Protein AF-A0A0H3ZQY3-F1 (afdb_monomer_lite)

InterPro domains:
  IPR022538 Protein of unknown function DUF2570 [PF10828] (15-95)

Structure (mmCIF, N/CA/C/O backbone):
data_AF-A0A0H3ZQY3-F1
#
_entry.id   AF-A0A0H3ZQY3-F1
#
loop_
_atom_site.group_PDB
_atom_site.id
_atom_site.type_symbol
_atom_site.label_atom_id
_atom_site.label_alt_id
_atom_site.label_comp_id
_atom_site.label_asym_id
_atom_site.label_entity_id
_atom_site.label_seq_id
_atom_site.pdbx_PDB_ins_code
_atom_site.Cartn_x
_atom_site.Cartn_y
_atom_site.Cartn_z
_atom_site.occupancy
_atom_site.B_iso_or_equiv
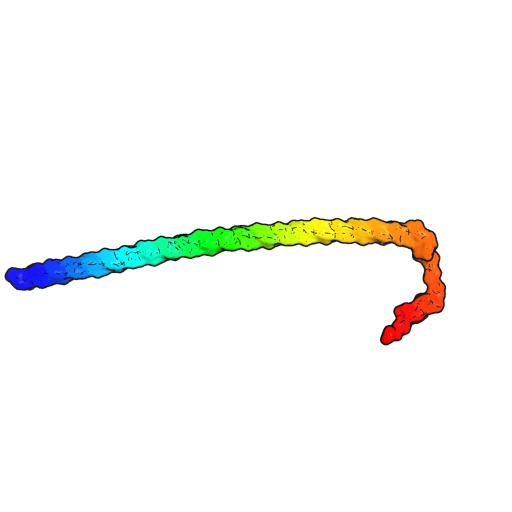_atom_site.auth_seq_id
_atom_site.auth_comp_id
_atom_site.auth_asym_id
_atom_site.auth_atom_id
_atom_site.pdbx_PDB_model_num
ATOM 1 N N . MET A 1 1 ? -35.056 -6.611 59.017 1.00 63.22 1 MET A N 1
ATOM 2 C CA . MET A 1 1 ? -34.947 -5.477 58.065 1.00 63.22 1 MET A CA 1
ATOM 3 C C . MET A 1 1 ? -33.508 -5.142 57.658 1.00 63.22 1 MET A C 1
ATOM 5 O O . MET A 1 1 ? -33.297 -4.846 56.491 1.00 63.22 1 MET A O 1
ATOM 9 N N . MET A 1 2 ? -32.516 -5.221 58.555 1.00 73.50 2 MET A N 1
ATOM 10 C CA . MET A 1 2 ? -31.119 -4.852 58.249 1.00 73.50 2 MET A CA 1
ATOM 11 C C . MET A 1 2 ? -30.451 -5.722 57.158 1.00 73.50 2 MET A C 1
ATOM 13 O O . MET A 1 2 ? -29.716 -5.198 56.327 1.00 73.50 2 MET A O 1
ATOM 17 N N . SER A 1 3 ? -30.775 -7.019 57.085 1.00 82.56 3 SER A N 1
ATOM 18 C CA . SER A 1 3 ? -30.272 -7.939 56.046 1.00 82.56 3 SER A CA 1
ATOM 19 C C . SER A 1 3 ? -30.775 -7.606 54.635 1.00 82.56 3 SER A C 1
ATOM 21 O O . SER A 1 3 ? -29.998 -7.611 53.686 1.00 82.56 3 SER A O 1
ATOM 23 N N . MET A 1 4 ? -32.055 -7.248 54.501 1.00 87.50 4 MET A N 1
ATOM 24 C CA . MET A 1 4 ? -32.678 -6.877 53.223 1.00 87.50 4 MET A CA 1
ATOM 25 C C . MET A 1 4 ? -32.030 -5.619 52.625 1.00 87.50 4 MET A C 1
ATOM 27 O O . MET A 1 4 ? -31.777 -5.537 51.426 1.00 87.50 4 MET A O 1
ATOM 31 N N . TRP A 1 5 ? -31.716 -4.640 53.476 1.00 90.56 5 TRP A N 1
ATOM 32 C CA . TRP A 1 5 ? -31.045 -3.406 53.067 1.00 90.56 5 TRP A CA 1
ATOM 33 C C . TRP A 1 5 ? -29.583 -3.636 52.659 1.00 90.56 5 TRP A C 1
ATOM 35 O O . TRP A 1 5 ? -29.119 -3.046 51.683 1.00 90.56 5 TRP A O 1
ATOM 45 N N . LEU A 1 6 ? -28.872 -4.525 53.361 1.00 92.12 6 LEU A N 1
ATOM 46 C CA . LEU A 1 6 ? -27.512 -4.932 52.995 1.00 92.12 6 LEU A CA 1
ATOM 47 C C . LEU A 1 6 ? -27.483 -5.646 51.637 1.00 92.12 6 LEU A C 1
ATOM 49 O O . LEU A 1 6 ? -26.659 -5.298 50.795 1.00 92.12 6 LEU A O 1
ATOM 53 N N . MET A 1 7 ? -28.421 -6.565 51.382 1.00 92.50 7 MET A N 1
ATOM 54 C CA . MET A 1 7 ? -28.548 -7.221 50.074 1.00 92.50 7 MET A CA 1
ATOM 55 C C . MET A 1 7 ? -28.862 -6.225 48.954 1.00 92.50 7 MET A C 1
ATOM 57 O O . MET A 1 7 ? -28.263 -6.295 47.883 1.00 92.50 7 MET A O 1
ATOM 61 N N . LEU A 1 8 ? -29.740 -5.247 49.202 1.00 93.06 8 LEU A N 1
ATOM 62 C CA . LEU A 1 8 ? -30.044 -4.206 48.219 1.00 93.06 8 LEU A CA 1
ATOM 63 C C . LEU A 1 8 ? -28.811 -3.349 47.890 1.00 93.06 8 LEU A C 1
ATOM 65 O O . LEU A 1 8 ? -28.587 -3.004 46.731 1.00 93.06 8 LEU A O 1
ATOM 69 N N . LYS A 1 9 ? -28.000 -3.003 48.897 1.00 93.75 9 LYS A N 1
ATOM 70 C CA . LYS A 1 9 ? -26.737 -2.284 48.681 1.00 93.75 9 LYS A CA 1
ATOM 71 C C . LYS A 1 9 ? -25.733 -3.112 47.886 1.00 93.75 9 LYS A C 1
ATOM 73 O O . LYS A 1 9 ? -25.137 -2.572 46.957 1.00 93.75 9 LYS A O 1
ATOM 78 N N . ALA A 1 10 ? -25.576 -4.391 48.222 1.00 93.19 10 ALA A N 1
ATOM 79 C CA . ALA A 1 10 ? -24.699 -5.302 47.492 1.00 93.19 10 ALA A CA 1
ATOM 80 C C . ALA A 1 10 ? -25.120 -5.408 46.018 1.00 93.19 10 ALA A C 1
ATOM 82 O O . ALA A 1 10 ? -24.308 -5.151 45.135 1.00 93.19 10 ALA A O 1
ATOM 83 N N . SER A 1 11 ? -26.412 -5.629 45.753 1.00 94.62 11 SER A N 1
ATOM 84 C CA . SER A 1 11 ? -26.964 -5.693 44.394 1.00 94.62 11 SER A CA 1
ATOM 85 C C . SER A 1 11 ? -26.728 -4.405 43.593 1.00 94.62 11 SER A C 1
ATOM 87 O O . SER A 1 11 ? -26.299 -4.457 42.441 1.00 94.62 11 SER A O 1
ATOM 89 N N . LYS A 1 12 ? -26.929 -3.226 44.200 1.00 95.88 12 LYS A N 1
ATOM 90 C CA . LYS A 1 12 ? -26.623 -1.943 43.543 1.00 95.88 12 LYS A CA 1
ATOM 91 C C . LYS A 1 12 ? -25.133 -1.789 43.241 1.00 95.88 12 LYS A C 1
ATOM 93 O O . LYS A 1 12 ? -24.779 -1.259 42.189 1.00 95.88 12 LYS A O 1
ATOM 98 N N . SER A 1 13 ? -24.269 -2.244 44.147 1.00 95.31 13 SER A N 1
ATOM 99 C CA . SER A 1 13 ? -22.821 -2.199 43.948 1.00 95.31 13 SER A CA 1
ATOM 100 C C . SER A 1 13 ? -22.372 -3.131 42.823 1.00 95.31 13 SER A C 1
ATOM 102 O O . SER A 1 13 ? -21.544 -2.736 42.006 1.00 95.31 13 SER A O 1
ATOM 104 N N . GLU A 1 14 ? -22.928 -4.340 42.746 1.00 96.62 14 GLU A N 1
ATOM 105 C CA . GLU A 1 14 ? -22.669 -5.273 41.646 1.00 96.62 14 GLU A CA 1
ATOM 106 C C . GLU A 1 14 ? -23.142 -4.697 40.314 1.00 96.62 14 GLU A C 1
ATOM 108 O O . GLU A 1 14 ? -22.400 -4.719 39.335 1.00 96.62 14 GLU A O 1
ATOM 113 N N . GLN A 1 15 ? -24.336 -4.103 40.278 1.00 96.75 15 GLN A N 1
ATOM 114 C CA . GLN A 1 15 ? -24.851 -3.475 39.066 1.00 96.75 15 GLN A CA 1
ATOM 115 C C . GLN A 1 15 ? -23.957 -2.318 38.596 1.00 96.75 15 GLN A C 1
ATOM 117 O O . GLN A 1 15 ? -23.710 -2.185 37.398 1.00 96.75 15 GLN A O 1
ATOM 122 N N . ALA A 1 16 ? -23.440 -1.501 39.518 1.00 97.44 16 ALA A N 1
ATOM 123 C CA . ALA A 1 16 ? -22.496 -0.435 39.190 1.00 97.44 16 ALA A CA 1
ATOM 124 C C . ALA A 1 16 ? -21.170 -0.991 38.642 1.00 97.44 16 ALA A C 1
ATOM 126 O O . ALA A 1 16 ? -20.673 -0.500 37.630 1.00 97.44 16 ALA A O 1
ATOM 127 N N . ALA A 1 17 ? -20.633 -2.051 39.254 1.00 97.56 17 ALA A N 1
ATOM 128 C CA . ALA A 1 17 ? -19.414 -2.704 38.783 1.00 97.56 17 ALA A CA 1
ATOM 129 C C . ALA A 1 17 ? -19.593 -3.338 37.393 1.00 97.56 17 ALA A C 1
ATOM 131 O O . ALA A 1 17 ? -18.715 -3.219 36.540 1.00 97.56 17 ALA A O 1
ATOM 132 N N . LEU A 1 18 ? -20.738 -3.981 37.143 1.00 97.69 18 LEU A N 1
ATOM 133 C CA . LEU A 1 18 ? -21.067 -4.560 35.840 1.00 97.69 18 LEU A CA 1
ATOM 134 C C . LEU A 1 18 ? -21.213 -3.486 34.759 1.00 97.69 18 LEU A C 1
ATOM 136 O O . LEU A 1 18 ? -20.706 -3.679 33.658 1.00 97.69 18 LEU A O 1
ATOM 140 N N . ARG A 1 19 ? -21.834 -2.341 35.072 1.00 97.75 19 ARG A N 1
ATOM 141 C CA . ARG A 1 19 ? -21.911 -1.198 34.145 1.00 97.75 19 ARG A CA 1
ATOM 142 C C . ARG A 1 19 ? -20.529 -0.648 33.810 1.00 97.75 19 ARG A C 1
ATOM 144 O O . ARG A 1 19 ? -20.207 -0.530 32.640 1.00 97.75 19 ARG A O 1
ATOM 151 N N . ALA A 1 20 ? -19.675 -0.437 34.811 1.00 97.62 20 ALA A N 1
ATOM 152 C CA . ALA A 1 20 ? -18.309 0.026 34.570 1.00 97.62 20 ALA A CA 1
ATOM 153 C C . ALA A 1 20 ? -17.501 -0.950 33.691 1.00 97.62 20 ALA A C 1
ATOM 155 O O . ALA A 1 20 ? -16.728 -0.526 32.834 1.00 97.62 20 ALA A O 1
ATOM 156 N N . ARG A 1 21 ? -17.693 -2.266 33.870 1.00 97.62 21 ARG A N 1
ATOM 157 C CA . ARG A 1 21 ? -17.076 -3.285 33.004 1.00 97.62 21 ARG A CA 1
ATOM 158 C C . ARG A 1 21 ? -17.615 -3.237 31.578 1.00 97.62 21 ARG A C 1
ATOM 160 O O . ARG A 1 21 ? -16.826 -3.368 30.649 1.00 97.62 21 ARG A O 1
ATOM 167 N N . LEU A 1 22 ? -18.925 -3.052 31.412 1.00 97.69 22 LEU A N 1
ATOM 168 C CA . LEU A 1 22 ? -19.555 -2.905 30.102 1.00 97.69 22 LEU A CA 1
ATOM 169 C C . LEU A 1 22 ? -19.012 -1.673 29.371 1.00 97.69 22 LEU A C 1
ATOM 171 O O . LEU A 1 22 ? -18.576 -1.795 28.232 1.00 97.69 22 LEU A O 1
ATOM 175 N N . ASP A 1 23 ? -18.980 -0.522 30.039 1.00 98.00 23 ASP A N 1
ATOM 176 C CA . ASP A 1 23 ? -18.507 0.735 29.454 1.00 98.00 23 ASP A CA 1
ATOM 177 C C . ASP A 1 23 ? -17.034 0.628 29.033 1.00 98.00 23 ASP A C 1
ATOM 179 O O . ASP A 1 23 ? -16.654 1.055 27.941 1.00 98.00 23 ASP A O 1
ATOM 183 N N . ASN A 1 24 ? -16.205 -0.022 29.856 1.00 98.00 24 ASN A N 1
ATOM 184 C CA . ASN A 1 24 ? -14.809 -0.284 29.517 1.00 98.00 24 ASN A CA 1
ATOM 185 C C . ASN A 1 24 ? -14.670 -1.245 28.320 1.00 98.00 24 ASN A C 1
ATOM 187 O O . ASN A 1 24 ? -13.883 -0.998 27.407 1.00 98.00 24 ASN A O 1
ATOM 191 N N . ALA A 1 25 ? -15.46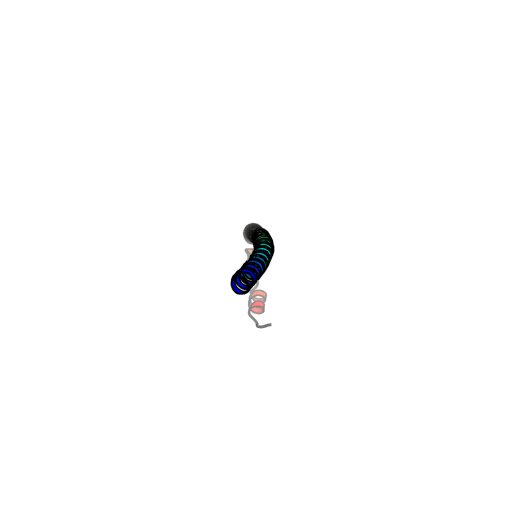3 -2.320 28.282 1.00 97.81 25 ALA A N 1
ATOM 192 C CA . ALA A 1 25 ? -15.460 -3.254 27.159 1.00 97.81 25 ALA A CA 1
ATOM 193 C C . ALA A 1 25 ? -15.902 -2.580 25.850 1.00 97.81 25 ALA A C 1
ATOM 195 O O . ALA A 1 25 ? -15.289 -2.818 24.811 1.00 97.81 25 ALA A O 1
ATOM 196 N N . LEU A 1 26 ? -16.911 -1.705 25.898 1.00 98.12 26 LEU A N 1
ATOM 197 C CA . LEU A 1 26 ? -17.365 -0.925 24.744 1.00 98.12 26 LEU A CA 1
ATOM 198 C C . LEU A 1 26 ? -16.279 0.033 24.251 1.00 98.12 26 LEU A C 1
ATOM 200 O O . LEU A 1 26 ? -15.987 0.053 23.059 1.00 98.12 26 LEU A O 1
ATOM 204 N N . SER A 1 27 ? -15.639 0.766 25.162 1.00 97.75 27 SER A N 1
ATOM 205 C CA . SER A 1 27 ? -14.519 1.654 24.830 1.00 97.75 27 SER A CA 1
ATOM 206 C C . SER A 1 27 ? -13.353 0.883 24.196 1.00 97.75 27 SER A C 1
ATOM 208 O O . SER A 1 27 ? -12.849 1.248 23.135 1.00 97.75 27 SER A O 1
ATOM 210 N N . THR A 1 28 ? -12.983 -0.257 24.785 1.00 97.56 28 THR A N 1
ATOM 211 C CA . THR A 1 28 ? -11.922 -1.130 24.259 1.00 97.56 28 THR A CA 1
ATOM 212 C C . THR A 1 28 ? -12.269 -1.661 22.869 1.00 97.56 28 THR A C 1
ATOM 214 O O . THR A 1 28 ? -11.409 -1.710 21.988 1.00 97.56 28 THR A O 1
ATOM 217 N N . ASN A 1 29 ? -13.529 -2.040 22.649 1.00 97.88 29 ASN A N 1
ATOM 218 C CA . ASN A 1 29 ? -14.003 -2.510 21.353 1.00 97.88 29 ASN A CA 1
ATOM 219 C C . ASN A 1 29 ? -13.918 -1.402 20.291 1.00 97.88 29 ASN A C 1
ATOM 221 O O . ASN A 1 29 ? -13.392 -1.650 19.212 1.00 97.88 29 ASN A O 1
ATOM 225 N N . GLN A 1 30 ? -14.324 -0.173 20.622 1.00 97.75 30 GLN A N 1
ATOM 226 C CA . GLN A 1 30 ? -14.217 0.981 19.721 1.00 97.75 30 GLN A CA 1
ATOM 227 C C . GLN A 1 30 ? -12.767 1.275 19.322 1.00 97.75 30 GLN A C 1
ATOM 229 O O . GLN A 1 30 ? -12.481 1.467 18.142 1.00 97.75 30 GLN A O 1
ATOM 234 N N . VAL A 1 31 ? -11.837 1.252 20.283 1.00 97.81 31 VAL A N 1
ATOM 235 C CA . VAL A 1 31 ? -10.399 1.423 20.004 1.00 97.81 31 VAL A CA 1
ATOM 236 C C . VAL A 1 31 ? -9.868 0.289 19.126 1.00 97.81 31 VAL A C 1
ATOM 238 O O . VAL A 1 31 ? -9.099 0.530 18.193 1.00 97.81 31 VAL A O 1
ATOM 241 N N . SER A 1 32 ? -10.296 -0.946 19.393 1.00 97.69 32 SER A N 1
ATOM 242 C CA . SER A 1 32 ? -9.892 -2.113 18.604 1.00 97.69 32 SER A CA 1
ATOM 243 C C . SER A 1 32 ? -10.404 -2.012 17.168 1.00 97.69 32 SER A C 1
ATOM 245 O O . SER A 1 32 ? -9.642 -2.266 16.241 1.00 97.69 32 SER A O 1
ATOM 247 N N . GLN A 1 33 ? -11.652 -1.579 16.974 1.00 98.19 33 GLN A N 1
ATOM 248 C CA . GLN A 1 33 ? -12.230 -1.378 15.648 1.00 98.19 33 GLN A CA 1
ATOM 249 C C . GLN A 1 33 ? -11.477 -0.295 14.873 1.00 98.19 33 GLN A C 1
ATOM 251 O O . GLN A 1 33 ? -11.050 -0.548 13.753 1.00 98.19 33 GLN A O 1
ATOM 256 N N . ALA A 1 34 ? -11.212 0.858 15.495 1.00 98.00 34 ALA A N 1
ATOM 257 C CA . ALA A 1 34 ? -10.421 1.915 14.866 1.00 98.00 34 ALA A CA 1
ATOM 258 C C . ALA A 1 34 ? -9.015 1.429 14.468 1.00 98.00 34 ALA A C 1
ATOM 260 O O . ALA A 1 34 ? -8.508 1.781 13.407 1.00 98.00 34 ALA A O 1
ATOM 261 N N . SER A 1 35 ? -8.395 0.583 15.295 1.00 98.12 35 SER A N 1
ATOM 262 C CA . SER A 1 35 ? -7.085 -0.003 14.988 1.00 98.12 35 SER A CA 1
ATOM 263 C C . SER A 1 35 ? -7.151 -0.973 13.806 1.00 98.12 35 SER A C 1
ATOM 265 O O . SER A 1 35 ? -6.271 -0.956 12.949 1.00 98.12 35 SER A O 1
ATOM 267 N N . ILE A 1 36 ? -8.196 -1.804 13.741 1.00 98.19 36 ILE A N 1
ATOM 268 C CA . ILE A 1 36 ? -8.433 -2.722 12.619 1.00 98.19 36 ILE A CA 1
ATOM 269 C C . ILE A 1 36 ? -8.638 -1.938 11.324 1.00 98.19 36 ILE A C 1
ATOM 271 O O . ILE A 1 36 ? -8.053 -2.298 10.303 1.00 98.19 36 ILE A O 1
ATOM 275 N N . ASP A 1 37 ? -9.425 -0.865 11.365 1.00 98.25 37 ASP A N 1
ATOM 276 C CA . ASP A 1 37 ? -9.712 -0.040 10.192 1.00 98.25 37 ASP A CA 1
ATOM 277 C C . ASP A 1 37 ? -8.426 0.613 9.661 1.00 98.25 37 ASP A C 1
ATOM 279 O O . ASP A 1 37 ? -8.136 0.515 8.467 1.00 98.25 37 ASP A O 1
ATOM 283 N N . THR A 1 38 ? -7.596 1.178 10.548 1.00 98.12 38 THR A N 1
ATOM 284 C CA . THR A 1 38 ? -6.281 1.731 10.183 1.00 98.12 38 THR A CA 1
ATOM 285 C C . THR A 1 38 ? -5.374 0.674 9.559 1.00 98.12 38 THR A C 1
ATOM 287 O O . THR A 1 38 ? -4.859 0.885 8.465 1.00 98.12 38 THR A O 1
ATOM 290 N N . LEU A 1 39 ? -5.210 -0.487 10.203 1.00 98.31 39 LEU A N 1
ATOM 291 C CA . LEU A 1 39 ? -4.351 -1.558 9.684 1.00 98.31 39 LEU A CA 1
ATOM 292 C C . LEU A 1 39 ? -4.847 -2.094 8.336 1.00 98.31 39 LEU A C 1
ATOM 294 O O . LEU A 1 39 ? -4.048 -2.454 7.473 1.00 98.31 39 LEU A O 1
ATOM 298 N N . THR A 1 40 ? -6.164 -2.145 8.142 1.00 98.38 40 THR A N 1
ATOM 299 C CA . THR A 1 40 ? -6.770 -2.574 6.876 1.00 98.38 40 THR A CA 1
ATOM 300 C C . THR A 1 40 ? -6.462 -1.576 5.764 1.00 98.38 40 THR A C 1
ATOM 302 O O . THR A 1 40 ? -6.073 -1.987 4.668 1.00 98.38 40 THR A O 1
ATOM 305 N N . GLN A 1 41 ? -6.577 -0.278 6.051 1.00 98.12 41 GLN A N 1
ATOM 306 C CA . GLN A 1 41 ? -6.247 0.780 5.101 1.00 98.12 41 GLN A CA 1
ATOM 307 C C . GLN A 1 41 ? -4.755 0.770 4.745 1.00 98.12 41 GLN A C 1
ATOM 309 O O . GLN A 1 41 ? -4.411 0.722 3.566 1.00 98.12 41 GLN A O 1
ATOM 314 N N . GLU A 1 42 ? -3.872 0.720 5.745 1.00 97.88 42 GLU A N 1
ATOM 315 C CA . GLU A 1 42 ? -2.420 0.668 5.536 1.00 97.88 42 GLU A CA 1
ATOM 316 C C . GLU A 1 42 ? -2.004 -0.542 4.693 1.00 97.88 42 GLU A C 1
ATOM 318 O O . GLU A 1 42 ? -1.165 -0.426 3.799 1.00 97.88 42 GLU A O 1
ATOM 323 N N . ASN A 1 43 ? -2.612 -1.705 4.938 1.00 98.00 43 ASN A N 1
ATOM 324 C CA . ASN A 1 43 ? -2.332 -2.911 4.166 1.00 98.00 43 ASN A CA 1
ATOM 325 C C . ASN A 1 43 ? -2.823 -2.787 2.714 1.00 98.00 43 ASN A C 1
ATOM 327 O O . ASN A 1 43 ? -2.119 -3.185 1.786 1.00 98.00 43 ASN A O 1
ATOM 331 N N . SER A 1 44 ? -4.000 -2.190 2.499 1.00 98.06 44 SER A N 1
ATOM 332 C CA . SER A 1 44 ? -4.506 -1.896 1.154 1.00 98.06 44 SER A CA 1
ATOM 333 C C . SER A 1 44 ? -3.553 -0.975 0.386 1.00 98.06 44 SER A C 1
ATOM 335 O O . SER A 1 44 ? -3.186 -1.276 -0.752 1.00 98.06 44 SER A O 1
ATOM 337 N N . ASP A 1 45 ? -3.097 0.106 1.019 1.00 97.88 45 ASP A N 1
ATOM 338 C CA . ASP A 1 45 ? -2.195 1.084 0.405 1.00 97.88 45 ASP A CA 1
ATOM 339 C C . ASP A 1 45 ? -0.815 0.478 0.110 1.00 97.88 45 ASP A C 1
ATOM 341 O O . ASP A 1 45 ? -0.260 0.657 -0.979 1.00 97.88 45 ASP A O 1
ATOM 345 N N . ALA A 1 46 ? -0.274 -0.308 1.046 1.00 97.94 46 ALA A N 1
ATOM 346 C CA . ALA A 1 46 ? 0.984 -1.023 0.855 1.00 97.94 46 ALA A CA 1
ATOM 347 C C . ALA A 1 46 ? 0.892 -2.046 -0.285 1.00 97.94 46 ALA A C 1
ATOM 349 O O . ALA A 1 46 ? 1.802 -2.142 -1.112 1.00 97.94 46 ALA A O 1
ATOM 350 N N . ASN A 1 47 ? -0.213 -2.789 -0.365 1.00 98.00 47 ASN A N 1
ATOM 351 C CA . ASN A 1 47 ? -0.433 -3.744 -1.442 1.00 98.00 47 ASN A CA 1
ATOM 352 C C . ASN A 1 47 ? -0.521 -3.042 -2.804 1.00 98.00 47 ASN A C 1
ATOM 354 O O . ASN A 1 47 ? 0.114 -3.483 -3.762 1.00 98.00 47 ASN A O 1
ATOM 358 N N . GLN A 1 48 ? -1.232 -1.914 -2.882 1.00 97.94 48 GLN A N 1
ATOM 359 C CA . GLN A 1 48 ? -1.314 -1.120 -4.106 1.00 97.94 48 GLN A CA 1
ATOM 360 C C . GLN A 1 48 ? 0.075 -0.645 -4.564 1.00 97.94 48 GLN A C 1
ATOM 362 O O . GLN A 1 48 ? 0.436 -0.825 -5.727 1.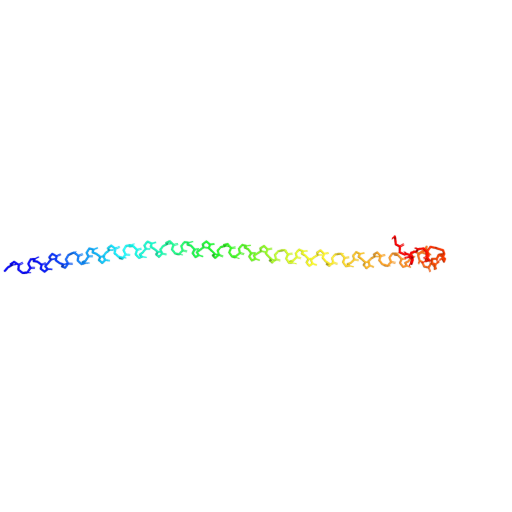00 97.94 48 GLN A O 1
ATOM 367 N N . LEU A 1 49 ? 0.904 -0.147 -3.639 1.00 98.31 49 LEU A N 1
ATOM 368 C CA . LEU A 1 49 ? 2.285 0.253 -3.928 1.00 98.31 49 LEU A CA 1
ATOM 369 C C . LEU A 1 49 ? 3.121 -0.905 -4.505 1.00 98.31 49 LEU A C 1
ATOM 371 O O . LEU A 1 49 ? 3.910 -0.708 -5.433 1.00 98.31 49 LEU A O 1
ATOM 375 N N . LEU A 1 50 ? 2.978 -2.115 -3.955 1.00 98.06 50 LEU A N 1
ATOM 376 C CA . LEU A 1 50 ? 3.709 -3.298 -4.421 1.00 98.06 50 LEU A CA 1
ATOM 377 C C . LEU A 1 50 ? 3.264 -3.737 -5.819 1.00 98.06 50 LEU A C 1
ATOM 379 O O . LEU A 1 50 ? 4.109 -4.083 -6.653 1.00 98.06 50 LEU A O 1
ATOM 383 N N . VAL A 1 51 ? 1.959 -3.687 -6.093 1.00 98.19 51 VAL A N 1
ATOM 384 C CA . VAL A 1 51 ? 1.400 -3.966 -7.421 1.00 98.19 51 VAL A CA 1
ATOM 385 C C . VAL A 1 51 ? 1.937 -2.964 -8.442 1.00 98.19 51 VAL A C 1
ATOM 387 O O . VAL A 1 51 ? 2.461 -3.370 -9.483 1.00 98.19 51 VAL A O 1
ATOM 390 N N . ASP A 1 52 ? 1.897 -1.670 -8.125 1.00 98.19 52 ASP A N 1
ATOM 391 C CA . ASP A 1 52 ? 2.377 -0.616 -9.021 1.00 98.19 52 ASP A CA 1
ATOM 392 C C . ASP A 1 52 ? 3.883 -0.727 -9.279 1.00 98.19 52 ASP A C 1
ATOM 394 O O . ASP A 1 52 ? 4.330 -0.622 -10.425 1.00 98.19 52 ASP A O 1
ATOM 398 N N . ARG A 1 53 ? 4.675 -1.036 -8.243 1.00 97.94 53 ARG A N 1
ATOM 399 C CA . ARG A 1 53 ? 6.115 -1.295 -8.384 1.00 97.94 53 ARG A CA 1
ATOM 400 C C . ARG A 1 53 ? 6.389 -2.473 -9.315 1.00 97.94 53 ARG A C 1
ATOM 402 O O . ARG A 1 53 ? 7.263 -2.375 -10.173 1.00 97.94 53 ARG A O 1
ATOM 409 N N . THR A 1 54 ? 5.649 -3.567 -9.160 1.00 97.94 54 THR A N 1
ATOM 410 C CA . THR A 1 54 ? 5.813 -4.768 -9.992 1.00 97.94 54 THR A CA 1
ATOM 411 C C . THR A 1 54 ? 5.471 -4.469 -11.449 1.00 97.94 54 THR A C 1
ATOM 413 O O . THR A 1 54 ? 6.222 -4.830 -12.356 1.00 97.94 54 THR A O 1
ATOM 416 N N . ARG A 1 55 ? 4.377 -3.738 -11.685 1.00 97.69 55 ARG A N 1
ATOM 417 C CA . ARG A 1 55 ? 3.966 -3.320 -13.027 1.00 97.69 55 ARG A CA 1
ATOM 418 C C . ARG A 1 55 ? 5.002 -2.412 -13.688 1.00 97.69 55 ARG A C 1
ATOM 420 O O . ARG A 1 55 ? 5.328 -2.609 -14.861 1.00 97.69 55 ARG A O 1
ATOM 427 N N . LEU A 1 56 ? 5.524 -1.436 -12.947 1.00 98.12 56 LEU A N 1
ATOM 428 C CA . LEU A 1 56 ? 6.574 -0.546 -13.434 1.00 98.12 56 LEU A CA 1
ATOM 429 C C . LEU A 1 56 ? 7.836 -1.334 -13.789 1.00 98.12 56 LEU A C 1
ATOM 431 O O . LEU A 1 56 ? 8.383 -1.144 -14.872 1.00 98.12 56 LEU A O 1
ATOM 435 N N . HIS A 1 57 ? 8.266 -2.239 -12.909 1.00 97.75 57 HIS A N 1
ATOM 436 C CA . HIS A 1 57 ? 9.443 -3.068 -13.137 1.00 97.75 57 HIS A CA 1
ATOM 437 C C . HIS A 1 57 ? 9.306 -3.907 -14.410 1.00 97.75 57 HIS A C 1
ATOM 439 O O . HIS A 1 57 ? 10.156 -3.807 -15.288 1.00 97.75 57 HIS A O 1
ATOM 445 N N . SER A 1 58 ? 8.186 -4.617 -14.574 1.00 96.88 58 SER A N 1
ATOM 446 C CA . SER A 1 58 ? 7.912 -5.408 -15.779 1.00 96.88 58 SER A CA 1
ATOM 447 C C . SER A 1 58 ? 7.897 -4.556 -17.056 1.00 96.88 58 SER A C 1
ATOM 449 O O . SER A 1 58 ? 8.414 -4.975 -18.089 1.00 96.88 58 SER A O 1
ATOM 451 N N . THR A 1 59 ? 7.362 -3.333 -16.984 1.00 97.81 59 THR A N 1
ATOM 452 C CA . THR A 1 59 ? 7.358 -2.398 -18.124 1.00 97.81 59 THR A CA 1
ATOM 453 C C . THR A 1 59 ? 8.777 -1.966 -18.500 1.00 97.81 59 THR A C 1
ATOM 455 O O . THR A 1 59 ? 9.126 -1.931 -19.679 1.00 97.81 59 THR A O 1
ATOM 458 N N . ILE A 1 60 ? 9.603 -1.642 -17.501 1.00 97.75 60 ILE A N 1
ATOM 459 C CA . ILE A 1 60 ? 10.998 -1.243 -17.708 1.00 97.75 60 ILE A CA 1
ATOM 460 C C . ILE A 1 60 ? 11.808 -2.408 -18.276 1.00 97.75 60 ILE A C 1
ATOM 462 O O . ILE A 1 60 ? 12.542 -2.209 -19.239 1.00 97.75 60 ILE A O 1
ATOM 466 N N . GLU A 1 61 ? 11.661 -3.613 -17.724 1.00 97.56 61 GLU A N 1
ATOM 467 C CA . GLU A 1 61 ? 12.342 -4.809 -18.230 1.00 97.56 61 GLU A CA 1
ATOM 468 C C . GLU A 1 61 ? 11.956 -5.120 -19.677 1.00 97.56 61 GLU A C 1
ATOM 470 O O . GLU A 1 61 ? 12.830 -5.398 -20.496 1.00 97.56 61 GLU A O 1
ATOM 475 N N . GLY A 1 62 ? 10.666 -5.018 -20.016 1.00 97.44 62 GLY A N 1
ATOM 476 C CA . GLY A 1 62 ? 10.192 -5.184 -21.389 1.00 97.44 62 GLY A CA 1
ATOM 477 C C . GLY A 1 62 ? 10.881 -4.212 -22.346 1.00 97.44 62 GLY A C 1
ATOM 478 O O . GLY A 1 62 ? 11.468 -4.639 -23.339 1.00 97.44 62 GLY A O 1
ATOM 479 N N . LYS A 1 63 ? 10.900 -2.921 -21.997 1.00 97.38 63 LYS A N 1
ATOM 480 C CA . LYS A 1 63 ? 11.555 -1.891 -22.811 1.00 97.38 63 LYS A CA 1
ATOM 481 C C . LYS A 1 63 ? 13.066 -2.103 -22.929 1.00 97.38 63 LYS A C 1
ATOM 483 O O . LYS A 1 63 ? 13.613 -1.985 -24.018 1.00 97.38 63 LYS A O 1
ATOM 488 N N . LEU A 1 64 ? 13.741 -2.450 -21.833 1.00 97.44 64 LEU A N 1
ATOM 489 C CA . LEU A 1 64 ? 15.177 -2.742 -21.851 1.00 97.44 64 LEU A CA 1
ATOM 490 C C . LEU A 1 64 ? 15.499 -3.929 -22.761 1.00 97.44 64 LEU A C 1
ATOM 492 O O . LEU A 1 64 ? 16.475 -3.876 -23.503 1.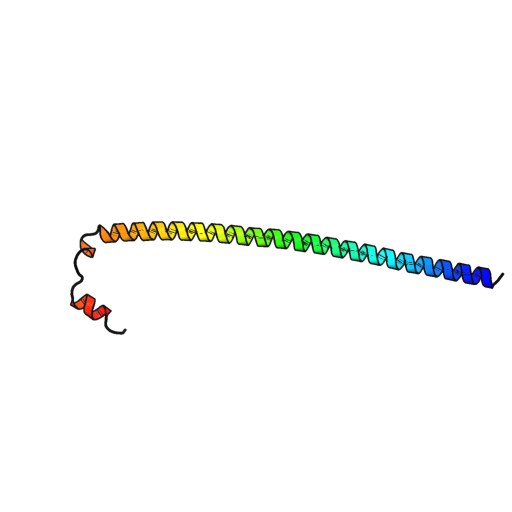00 97.44 64 LEU A O 1
ATOM 496 N N . ASN A 1 65 ? 14.680 -4.981 -22.736 1.00 97.31 65 ASN A N 1
ATOM 497 C CA . ASN A 1 65 ? 14.856 -6.123 -23.627 1.00 97.31 65 ASN A CA 1
ATOM 498 C C . ASN A 1 65 ? 14.653 -5.733 -25.097 1.00 97.31 65 ASN A C 1
ATOM 500 O O . ASN A 1 65 ? 15.455 -6.124 -25.942 1.00 97.31 65 ASN A O 1
ATOM 504 N N . GLU A 1 66 ? 13.629 -4.936 -25.406 1.00 97.31 66 GLU A N 1
ATOM 505 C CA . GLU A 1 66 ? 13.411 -4.407 -26.758 1.00 97.31 66 GLU A CA 1
ATOM 506 C C . GLU A 1 66 ? 14.598 -3.560 -27.239 1.00 97.31 66 GLU A C 1
ATOM 508 O O . GLU A 1 66 ? 15.083 -3.758 -28.358 1.00 97.31 66 GLU A O 1
ATOM 513 N N . ASP A 1 67 ? 15.109 -2.673 -26.381 1.00 95.94 67 ASP A N 1
ATOM 514 C CA . ASP A 1 67 ? 16.264 -1.821 -26.669 1.00 95.94 67 ASP A CA 1
ATOM 515 C C . ASP A 1 67 ? 17.533 -2.662 -26.895 1.00 95.94 67 ASP A C 1
ATOM 517 O O . ASP A 1 67 ? 18.271 -2.424 -27.853 1.00 95.94 67 ASP A O 1
ATOM 521 N N . ILE A 1 68 ? 17.775 -3.692 -26.073 1.00 94.69 68 ILE A N 1
ATOM 522 C CA . ILE A 1 68 ? 18.900 -4.626 -26.245 1.00 94.69 68 ILE A CA 1
ATOM 523 C C . ILE A 1 68 ? 18.801 -5.355 -27.586 1.00 94.69 68 ILE A C 1
ATOM 525 O O . ILE A 1 68 ? 19.792 -5.438 -28.312 1.00 94.69 68 ILE A O 1
ATOM 529 N N . GLU A 1 69 ? 17.627 -5.872 -27.945 1.00 94.94 69 GLU A N 1
ATOM 530 C CA . GLU A 1 69 ? 17.430 -6.576 -29.215 1.00 94.94 69 GLU A CA 1
ATOM 531 C C . GLU A 1 69 ? 17.538 -5.642 -30.426 1.00 94.94 69 GLU A C 1
ATOM 533 O O . GLU A 1 69 ? 17.992 -6.046 -31.500 1.00 94.94 69 GLU A O 1
ATOM 538 N N . MET A 1 70 ? 17.144 -4.377 -30.286 1.00 94.38 70 MET A N 1
ATOM 539 C CA . MET A 1 70 ? 17.392 -3.357 -31.303 1.00 94.38 70 MET A CA 1
ATOM 540 C C . MET A 1 70 ? 18.896 -3.093 -31.463 1.00 94.38 70 MET A C 1
ATOM 542 O O . MET A 1 70 ? 19.401 -3.147 -32.583 1.00 94.38 70 MET A O 1
ATOM 546 N N . LEU A 1 71 ? 19.617 -2.855 -30.365 1.00 91.69 71 LEU A N 1
ATOM 547 C CA . LEU A 1 71 ? 21.059 -2.589 -30.387 1.00 91.69 71 LEU A CA 1
ATOM 548 C C . LEU A 1 71 ? 21.850 -3.780 -30.939 1.00 91.69 71 LEU A C 1
ATOM 550 O O . LEU A 1 71 ? 22.776 -3.591 -31.722 1.00 91.69 71 LEU A O 1
ATOM 554 N N . ARG A 1 72 ? 21.461 -5.013 -30.589 1.00 87.62 72 ARG A N 1
ATOM 555 C CA . ARG A 1 72 ? 22.051 -6.242 -31.144 1.00 87.62 72 ARG A CA 1
ATOM 556 C C . ARG A 1 72 ? 21.910 -6.310 -32.659 1.00 87.62 72 ARG A C 1
ATOM 558 O O . ARG A 1 72 ? 22.882 -6.639 -33.330 1.00 87.62 72 ARG A O 1
ATOM 565 N N . ARG A 1 73 ? 20.730 -5.979 -33.194 1.00 87.75 73 ARG A N 1
ATOM 566 C CA . ARG A 1 73 ? 20.500 -5.919 -34.646 1.00 87.75 73 ARG A CA 1
ATOM 567 C C . ARG A 1 73 ? 21.352 -4.838 -35.305 1.00 87.75 73 ARG A C 1
ATOM 569 O O . ARG A 1 73 ? 22.049 -5.134 -36.260 1.00 87.75 73 ARG A O 1
ATOM 576 N N . GLN A 1 74 ? 21.383 -3.632 -34.739 1.00 86.62 74 GLN A N 1
ATOM 577 C CA . GLN A 1 74 ? 22.207 -2.535 -35.263 1.00 86.62 74 GLN A CA 1
ATOM 578 C C . GLN A 1 74 ? 23.703 -2.880 -35.290 1.00 86.62 74 GLN A C 1
ATOM 580 O O . GLN A 1 74 ? 24.370 -2.614 -36.282 1.00 86.62 74 GLN A O 1
ATOM 585 N N . LEU A 1 75 ? 24.220 -3.505 -34.229 1.00 84.81 75 LEU A N 1
ATOM 586 C CA . LEU A 1 75 ? 25.605 -3.983 -34.172 1.00 84.81 75 LEU A CA 1
ATOM 587 C C . LEU A 1 75 ? 25.880 -5.093 -35.189 1.00 84.81 75 LEU A C 1
ATOM 589 O O . LEU A 1 75 ? 26.964 -5.138 -35.760 1.00 84.81 75 LEU A O 1
ATOM 593 N N . ALA A 1 76 ? 24.920 -5.996 -35.400 1.00 80.31 76 ALA A N 1
ATOM 594 C CA . ALA A 1 76 ? 25.049 -7.050 -36.396 1.00 80.31 76 ALA A CA 1
ATOM 595 C C . ALA A 1 76 ? 25.039 -6.490 -37.824 1.00 80.31 76 ALA A C 1
ATOM 597 O O . ALA A 1 76 ? 25.754 -7.019 -38.667 1.00 80.31 76 ALA A O 1
ATOM 598 N N . ASP A 1 77 ? 24.271 -5.434 -38.089 1.00 79.06 77 ASP A N 1
ATOM 599 C CA . ASP A 1 77 ? 24.142 -4.816 -39.412 1.00 79.06 77 ASP A CA 1
ATOM 600 C C . ASP A 1 77 ? 25.305 -3.859 -39.751 1.00 79.06 77 ASP A C 1
ATOM 602 O O . ASP A 1 77 ? 25.496 -3.504 -40.915 1.00 79.06 77 ASP A O 1
ATOM 606 N N . ASP A 1 78 ? 26.106 -3.453 -38.764 1.00 76.44 78 ASP A N 1
ATOM 607 C CA . ASP A 1 78 ? 27.275 -2.595 -38.963 1.00 76.44 78 ASP A CA 1
ATOM 608 C C . ASP A 1 78 ? 28.494 -3.413 -39.439 1.00 76.44 78 ASP A C 1
ATOM 610 O O . ASP A 1 78 ? 29.071 -4.231 -38.712 1.00 76.44 78 ASP A O 1
ATOM 614 N N . GLU A 1 79 ? 28.923 -3.156 -40.681 1.00 63.97 79 GLU A N 1
ATOM 615 C CA . GLU A 1 79 ? 30.081 -3.787 -41.332 1.00 63.97 79 GLU A CA 1
ATOM 616 C C . GLU A 1 79 ? 31.371 -3.735 -40.496 1.00 63.97 79 GLU A C 1
ATOM 618 O O . GLU A 1 79 ? 32.241 -4.601 -40.653 1.00 63.97 79 GLU A O 1
ATOM 623 N N . CYS A 1 80 ? 31.527 -2.733 -39.625 1.00 68.19 80 CYS A N 1
ATOM 624 C CA . CYS A 1 80 ? 32.701 -2.585 -38.770 1.00 68.19 80 CYS A CA 1
ATOM 625 C C . CYS A 1 80 ? 32.810 -3.732 -37.752 1.00 68.19 80 CYS A C 1
ATOM 627 O O . CYS A 1 80 ? 33.909 -4.220 -37.483 1.00 68.19 80 CYS A O 1
ATOM 629 N N . TYR A 1 81 ? 31.671 -4.214 -37.245 1.00 66.38 81 TYR A N 1
ATOM 630 C CA . TYR A 1 81 ? 31.592 -5.278 -36.240 1.00 66.38 81 TYR A CA 1
ATOM 631 C C . TYR A 1 81 ? 31.424 -6.681 -36.837 1.00 66.38 81 TYR A C 1
ATOM 633 O O . TYR A 1 81 ? 31.637 -7.671 -36.137 1.00 66.38 81 TYR A O 1
ATOM 641 N N . GLN A 1 82 ? 31.105 -6.787 -38.131 1.00 67.31 82 GLN A N 1
ATOM 642 C CA . GLN A 1 82 ? 31.076 -8.068 -38.848 1.00 67.31 82 GLN A CA 1
ATOM 643 C C . GLN A 1 82 ? 32.474 -8.615 -39.180 1.00 67.31 82 GLN A C 1
ATOM 645 O O . GLN A 1 82 ? 32.624 -9.795 -39.508 1.00 67.31 82 GLN A O 1
ATOM 650 N N . LYS A 1 83 ? 33.517 -7.778 -39.112 1.00 73.19 83 LYS A N 1
ATOM 651 C CA . LYS A 1 83 ? 34.899 -8.204 -39.356 1.00 73.19 83 LYS A CA 1
ATOM 652 C C . LYS A 1 83 ? 35.509 -8.784 -38.077 1.00 73.19 83 LYS A C 1
ATOM 654 O O . LYS A 1 83 ? 35.312 -8.228 -36.997 1.00 73.19 83 LYS A O 1
ATOM 659 N N . PRO A 1 84 ? 36.278 -9.884 -38.167 1.00 74.44 84 PRO A N 1
ATOM 660 C CA . PRO A 1 84 ? 36.989 -10.408 -37.011 1.00 74.44 84 PRO A CA 1
ATOM 661 C C . PRO A 1 84 ? 37.932 -9.339 -36.452 1.00 74.44 84 PRO A C 1
ATOM 663 O O . PRO A 1 84 ? 38.643 -8.666 -37.200 1.00 74.44 84 PRO A O 1
ATOM 666 N N . TRP A 1 85 ? 37.926 -9.196 -35.127 1.00 75.25 85 TRP A N 1
ATOM 667 C CA . TRP A 1 85 ? 38.788 -8.247 -34.433 1.00 75.25 85 TRP A CA 1
ATOM 668 C C . TRP A 1 85 ? 40.261 -8.563 -34.731 1.00 75.25 85 TRP A C 1
ATOM 670 O O . TRP A 1 85 ? 40.628 -9.744 -34.771 1.00 75.25 85 TRP A O 1
ATOM 680 N N . PRO A 1 86 ? 41.120 -7.542 -34.903 1.00 84.31 86 PRO A N 1
ATOM 681 C CA . PRO A 1 86 ? 42.559 -7.739 -35.003 1.00 84.31 86 PRO A CA 1
ATOM 682 C C . PRO A 1 86 ? 43.087 -8.601 -33.849 1.00 84.31 86 PRO A C 1
ATOM 684 O O . PRO A 1 86 ? 42.677 -8.457 -32.692 1.00 84.31 86 PRO A O 1
ATOM 687 N N . SER A 1 87 ? 43.975 -9.544 -34.169 1.00 82.31 87 SER A N 1
ATOM 688 C CA . SER A 1 87 ? 44.433 -10.566 -33.222 1.00 82.31 87 SER A CA 1
ATOM 689 C C . SER A 1 87 ? 45.142 -9.981 -32.000 1.00 82.31 87 SER A C 1
ATOM 691 O O . SER A 1 87 ? 45.057 -10.543 -30.917 1.00 82.31 87 SER A O 1
ATOM 693 N N . ASP A 1 88 ? 45.818 -8.847 -32.156 1.00 86.25 88 ASP A N 1
ATOM 694 C CA . ASP A 1 88 ? 46.463 -8.093 -31.080 1.00 86.25 88 ASP A CA 1
ATOM 695 C C . ASP A 1 88 ? 45.451 -7.543 -30.063 1.00 86.25 88 ASP A C 1
ATOM 697 O O . ASP A 1 88 ? 45.663 -7.672 -28.857 1.00 86.25 88 ASP A O 1
ATOM 701 N N . VAL A 1 89 ? 44.315 -7.016 -30.528 1.00 80.94 89 VAL A N 1
ATOM 702 C CA . VAL A 1 89 ? 43.223 -6.553 -29.657 1.00 80.94 89 VAL A CA 1
ATOM 703 C C . VAL A 1 89 ? 42.568 -7.733 -28.936 1.00 80.94 89 VAL A C 1
ATOM 705 O O . VAL A 1 89 ? 42.376 -7.687 -27.719 1.00 80.94 89 VAL A O 1
ATOM 708 N N . ALA A 1 90 ? 42.278 -8.820 -29.658 1.00 81.69 90 ALA A N 1
ATOM 709 C CA . ALA A 1 90 ? 41.681 -10.024 -29.079 1.00 81.69 90 ALA A CA 1
ATOM 710 C C . ALA A 1 90 ? 42.597 -10.702 -28.043 1.00 81.69 90 ALA A C 1
ATOM 712 O O . ALA A 1 90 ? 42.113 -11.197 -27.026 1.00 81.69 90 ALA A O 1
ATOM 713 N N . ASN A 1 91 ? 43.911 -10.708 -28.280 1.00 85.75 91 ASN A N 1
ATOM 714 C CA . ASN A 1 91 ? 44.896 -11.247 -27.344 1.00 85.75 91 ASN A CA 1
ATOM 715 C C . ASN A 1 91 ? 45.010 -10.376 -26.089 1.00 85.75 91 ASN A C 1
ATOM 717 O O . ASN A 1 91 ? 45.018 -10.909 -24.985 1.00 85.75 91 ASN A O 1
ATOM 721 N N . ARG A 1 92 ? 45.010 -9.046 -26.238 1.00 81.81 92 ARG A N 1
ATOM 722 C CA . ARG A 1 92 ? 45.102 -8.112 -25.108 1.00 81.81 92 ARG A CA 1
ATOM 723 C C . ARG A 1 92 ? 43.887 -8.159 -24.180 1.00 81.81 92 ARG A C 1
ATOM 725 O O . ARG A 1 92 ? 44.048 -8.014 -22.978 1.00 81.81 92 ARG A O 1
ATOM 732 N N . LEU A 1 93 ? 42.689 -8.406 -24.711 1.00 82.56 93 LEU A N 1
ATOM 733 C CA . LEU A 1 93 ? 41.471 -8.590 -23.905 1.00 82.56 93 LEU A CA 1
ATOM 734 C C . LEU A 1 93 ? 41.447 -9.906 -23.106 1.00 82.56 93 LEU A C 1
ATOM 736 O O . LEU A 1 93 ? 40.609 -10.063 -22.222 1.00 82.56 93 LEU A O 1
ATOM 740 N N . ARG A 1 94 ? 42.322 -10.867 -23.432 1.00 82.56 94 ARG A N 1
ATOM 741 C CA . ARG A 1 94 ? 42.441 -12.149 -22.719 1.00 82.56 94 ARG A CA 1
ATOM 742 C C . ARG A 1 94 ? 43.478 -12.119 -21.600 1.00 82.56 94 ARG A C 1
ATOM 744 O O . ARG A 1 94 ? 43.532 -13.076 -20.828 1.00 82.56 94 ARG A O 1
ATOM 751 N N . GLU A 1 95 ? 44.299 -11.075 -21.515 1.00 84.44 95 GLU A N 1
A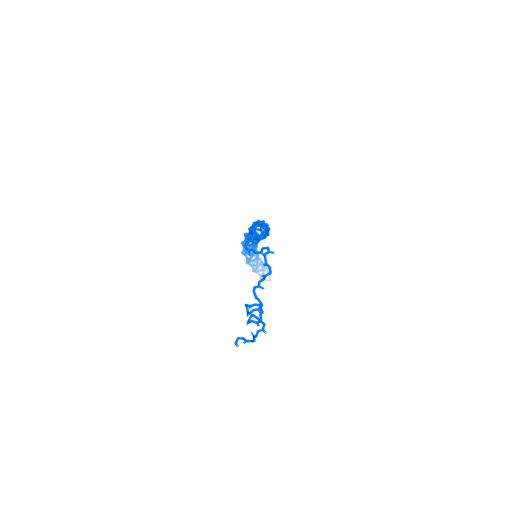TOM 752 C CA . GLU A 1 95 ? 45.246 -10.922 -20.412 1.00 84.44 95 GLU A CA 1
ATOM 753 C C . GLU A 1 95 ? 44.543 -10.358 -19.162 1.00 84.44 95 GLU A C 1
ATOM 755 O O . GLU A 1 95 ? 43.615 -9.556 -19.292 1.00 84.44 95 GLU A O 1
ATOM 760 N N . PRO A 1 96 ? 44.937 -10.781 -17.945 1.00 75.06 96 PRO A N 1
ATOM 761 C CA . PRO A 1 96 ? 44.403 -10.215 -16.708 1.00 75.06 96 PRO A CA 1
ATOM 762 C C . PRO A 1 96 ? 44.744 -8.722 -16.592 1.00 75.06 96 PRO A C 1
ATOM 764 O O . PRO A 1 96 ? 45.840 -8.317 -16.980 1.00 75.06 96 PRO A O 1
ATOM 767 N N . TYR A 1 97 ? 43.817 -7.935 -16.037 1.00 65.62 97 TYR A N 1
ATOM 768 C CA . TYR A 1 97 ? 44.014 -6.506 -15.758 1.00 65.62 97 TYR A CA 1
ATOM 769 C C . TYR A 1 97 ? 45.055 -6.243 -14.669 1.00 65.62 97 TYR A C 1
ATOM 771 O O . TYR A 1 97 ? 45.056 -6.988 -13.660 1.00 65.62 97 TYR A O 1
#

Sequence (97 aa):
MMSMWLMLKASKSEQAALRARLDNALSTNQVSQASIDTLTQENSDANQLLVDRTRLHSTIEGKLNEDIEMLRRQLADDECYQKPWPSDVANRLREPY

Foldseek 3Di:
DVVVVVVVVVVVVVVVVVVVVVVVVVVVVVVVVVVVVVVVVVVVVVVVVVVVVVVVVVVVVVVVVVVVVVVVVVLCPDPVNVDDDDPVVVVVVPDDD

pLDDT: mean 91.21, std 9.68, range [63.22,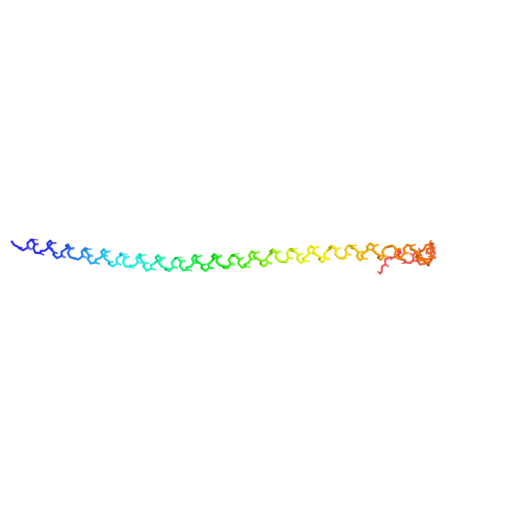 98.38]

Secondary structure (DSSP, 8-state):
-HHHHHHHHHHHHHHHHHHHHHHHHHHHHHHHHHHHHHHHHHHHHHHHHHHHHHHHHHHHHHHHHHHHHHHHHHHHH-HHHHSPPPHHHHHHTTS--

Organism: NCBI:txid1652828

Radius of gyration: 38.6 Å; chains: 1; bounding box: 81×14×100 Å